Protein AF-A0ABD0YNB0-F1 (afdb_monomer_lite)

Secondary structure (DSSP, 8-state):
---S--SSHHHHHHHHHHHHHHHHHHHHHHTT-S-GGGEEEEEETTEEEEEE---TTSHHHHHHHHHHHHHHHHHHTT--SEEEEEEE-TTS-EEEEEEEEEEEETTEEEEEEEEEE----

Se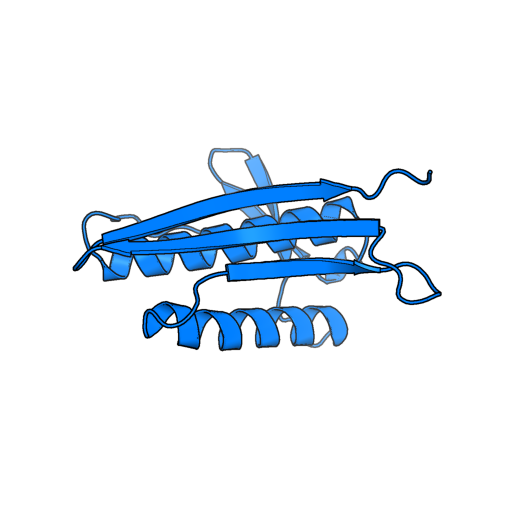quence (121 aa):
MFPNKVDTFVGSKKFIKKLTALVFSSITYMRGIFPENAYMINELGGRQLKVLTGSYTNHNAYLMIRWLKSAFEALDRNYMRQLIFEILDQKNTPIEYYSVDFSYKGDEVTCSLASGTQTEK

InterPro domains:
  IPR003511 HORMA domain [PF02301] (12-118)
  IPR003511 HORMA domain [PS50815] (10-121)
  IPR036570 HORMA domain superfamily [G3DSA:3.30.900.10] (1-121)
  IPR036570 HORMA domain superfamily [SSF56019] (10-108)
  IPR051294 HORMA Domain-Containing Meiotic Progression [PTHR48225] (2-119)

Organism: NCBI:txid642074

Foldseek 3Di:
DADPDCPFLVSVLRRVLVVVQQVVQQVCVVVVVDDQVQWDWDDDPNDTGTGGDLDPVDVVSVVVVVVSVVLSVCVVVVNDQKDKDFDADPVRHTQKMKMWGWDDDPSDIDIDIDMDGDDDD

pLDDT: mean 88.56, std 10.16, range [35.62, 96.5]

Radius of gyration: 15.33 Å; chains: 1; bounding box: 43×37×38 Å

Structure (mmCIF, N/CA/C/O backbone):
data_AF-A0ABD0YNB0-F1
#
_entry.id   AF-A0ABD0YNB0-F1
#
loop_
_atom_site.group_PDB
_atom_site.id
_atom_site.type_symbol
_atom_site.label_atom_id
_atom_site.label_alt_id
_atom_site.label_comp_id
_atom_site.label_asym_id
_atom_site.label_entity_id
_atom_site.label_seq_id
_atom_site.pdbx_PDB_ins_code
_atom_site.Cartn_x
_atom_site.Cartn_y
_atom_site.Cartn_z
_atom_site.occupancy
_atom_site.B_iso_or_equiv
_atom_site.auth_seq_id
_atom_site.auth_comp_id
_atom_site.auth_asym_id
_atom_site.auth_atom_id
_atom_site.pdbx_PDB_model_num
ATOM 1 N N . MET A 1 1 ? -15.139 -3.567 -4.976 1.00 68.62 1 MET A N 1
ATOM 2 C CA . MET A 1 1 ? -13.819 -2.984 -4.635 1.00 68.62 1 MET A CA 1
ATOM 3 C C . MET A 1 1 ? -13.791 -2.447 -3.208 1.00 68.62 1 MET A C 1
ATOM 5 O O . MET A 1 1 ? -12.998 -2.961 -2.435 1.00 68.62 1 MET A O 1
ATOM 9 N N . PHE A 1 2 ? -14.703 -1.561 -2.800 1.00 78.31 2 PHE A N 1
ATOM 10 C CA . PHE A 1 2 ? -14.864 -1.060 -1.420 1.00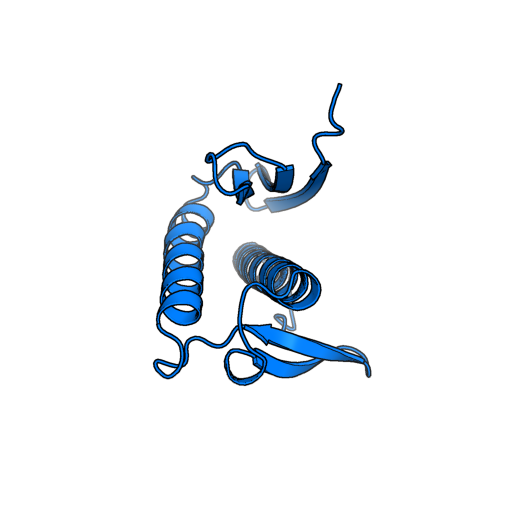 78.31 2 PHE A CA 1
ATOM 11 C C . PHE A 1 2 ? -15.989 -1.783 -0.650 1.00 78.31 2 PHE A C 1
ATOM 13 O O . PHE A 1 2 ? -16.748 -2.522 -1.277 1.00 78.31 2 PHE A O 1
ATOM 20 N N . PRO A 1 3 ? -16.045 -1.711 0.696 1.00 70.62 3 PRO A N 1
ATOM 21 C CA . PRO A 1 3 ? -17.201 -2.190 1.459 1.00 70.62 3 PRO A CA 1
ATOM 22 C C . PRO A 1 3 ? -18.449 -1.324 1.205 1.00 70.62 3 PRO A C 1
ATOM 24 O O . PRO A 1 3 ? -18.336 -0.112 1.069 1.00 70.62 3 PRO A O 1
ATOM 27 N N . ASN A 1 4 ? -19.634 -1.948 1.181 1.00 66.94 4 ASN A N 1
ATOM 28 C CA . ASN A 1 4 ? -20.922 -1.267 0.948 1.00 66.94 4 ASN A CA 1
ATOM 29 C C . ASN A 1 4 ? -21.450 -0.517 2.186 1.00 66.94 4 ASN A C 1
ATOM 31 O O . ASN A 1 4 ? -22.412 0.236 2.085 1.00 66.94 4 ASN A O 1
ATOM 35 N N . LYS A 1 5 ? -20.844 -0.755 3.354 1.00 67.50 5 LYS A N 1
ATOM 36 C CA . LYS A 1 5 ? -21.147 -0.095 4.625 1.00 67.50 5 LYS A CA 1
ATOM 37 C C . LYS A 1 5 ? -19.839 0.277 5.320 1.00 67.50 5 LYS A C 1
ATOM 39 O O . LYS A 1 5 ? -18.933 -0.557 5.408 1.00 67.50 5 LYS A O 1
ATOM 44 N N . VAL A 1 6 ? -19.749 1.525 5.768 1.00 72.62 6 VAL A N 1
ATOM 45 C CA . VAL A 1 6 ? -18.576 2.122 6.440 1.00 72.62 6 VAL A CA 1
ATOM 46 C C . VAL A 1 6 ? -19.002 2.805 7.752 1.00 72.62 6 VAL A C 1
ATOM 48 O O . VAL A 1 6 ? -18.298 3.636 8.297 1.00 72.62 6 VAL A O 1
ATOM 51 N N . ASP A 1 7 ? -20.176 2.444 8.267 1.00 73.06 7 ASP A N 1
ATOM 52 C CA . ASP A 1 7 ? -20.772 2.921 9.522 1.00 73.06 7 ASP A CA 1
ATOM 53 C C . ASP A 1 7 ? -20.190 2.236 10.771 1.00 73.06 7 ASP A C 1
ATOM 55 O O . ASP A 1 7 ? -20.540 2.572 11.897 1.00 73.06 7 ASP A O 1
ATOM 59 N N . THR A 1 8 ? -19.293 1.268 10.579 1.00 80.00 8 THR A N 1
ATOM 60 C CA . THR A 1 8 ? -18.640 0.513 11.650 1.00 80.00 8 THR A CA 1
ATOM 61 C C . THR A 1 8 ? -17.133 0.693 11.586 1.00 80.00 8 THR A C 1
ATOM 63 O O . THR A 1 8 ? -16.555 0.774 10.501 1.00 80.00 8 THR A O 1
ATOM 66 N N . PHE A 1 9 ? -16.466 0.631 12.738 1.00 76.38 9 PHE A N 1
ATOM 67 C CA . PHE A 1 9 ? -15.005 0.684 12.830 1.00 76.38 9 PHE A CA 1
ATOM 68 C C . PHE A 1 9 ? -14.302 -0.346 11.930 1.00 76.38 9 PHE A C 1
ATOM 70 O O . PHE A 1 9 ? -13.340 -0.042 11.220 1.00 76.38 9 PHE A O 1
ATOM 77 N N . VAL A 1 10 ? -14.826 -1.575 11.908 1.00 81.94 10 VAL A N 1
ATOM 78 C CA . VAL A 1 10 ? -14.331 -2.661 11.049 1.00 81.94 10 VAL A CA 1
ATOM 79 C C . VAL A 1 10 ? -14.525 -2.321 9.566 1.00 81.94 10 VAL A C 1
ATOM 81 O O . VAL A 1 10 ? -13.636 -2.576 8.746 1.00 81.94 10 VAL A O 1
ATOM 84 N N . GLY A 1 11 ? -15.663 -1.712 9.216 1.00 82.31 11 GLY A N 1
ATOM 85 C CA . GLY A 1 11 ? -15.941 -1.187 7.881 1.00 82.31 11 GLY A CA 1
ATOM 86 C C . GLY A 1 11 ? -14.936 -0.114 7.462 1.00 82.31 11 GLY A C 1
ATOM 87 O O . GLY A 1 11 ? -14.343 -0.235 6.387 1.00 82.31 11 GLY A O 1
ATOM 88 N N . SER A 1 12 ? -14.672 0.865 8.331 1.00 87.12 12 SER A N 1
ATOM 89 C CA . SER A 1 12 ? -13.705 1.950 8.110 1.00 87.12 12 SER A CA 1
ATOM 90 C C . SER A 1 12 ? -12.285 1.427 7.906 1.00 87.12 12 SER A C 1
ATOM 92 O O . SER A 1 12 ? -11.647 1.763 6.910 1.00 87.12 12 SER A O 1
ATOM 94 N N . LYS A 1 13 ? -11.811 0.499 8.749 1.00 90.12 13 LYS A N 1
ATOM 95 C CA . LYS A 1 13 ? -10.502 -0.157 8.555 1.00 90.12 13 LYS A CA 1
ATOM 96 C C . LYS A 1 13 ? -10.410 -0.881 7.218 1.00 90.12 13 LYS A C 1
ATOM 98 O O . LYS A 1 13 ? -9.425 -0.750 6.493 1.00 90.12 13 LYS A O 1
ATOM 103 N N . LYS A 1 14 ? -11.438 -1.656 6.860 1.00 91.00 14 LYS A N 1
ATOM 104 C CA . LYS A 1 14 ? -11.474 -2.380 5.581 1.00 91.00 14 LYS A CA 1
ATOM 105 C C . LYS A 1 14 ? -11.483 -1.421 4.391 1.00 91.00 14 LYS A C 1
ATOM 107 O O . LYS A 1 14 ? -10.853 -1.723 3.377 1.00 91.00 14 LYS A O 1
ATOM 112 N N . PHE A 1 15 ? -12.191 -0.301 4.507 1.00 91.44 15 PHE A N 1
ATOM 113 C CA . PHE A 1 15 ? -12.216 0.752 3.500 1.00 91.44 15 PHE A CA 1
ATOM 114 C C . PHE A 1 15 ? -10.831 1.380 3.326 1.00 91.44 15 PHE A C 1
ATOM 116 O O . PHE A 1 15 ? -10.303 1.348 2.216 1.00 91.44 15 PHE A O 1
ATOM 123 N N . ILE A 1 16 ? -10.211 1.843 4.414 1.00 92.75 16 ILE A N 1
ATOM 124 C CA . ILE A 1 16 ? -8.888 2.480 4.399 1.00 92.75 16 ILE A CA 1
ATOM 125 C C . ILE A 1 16 ? -7.831 1.539 3.810 1.00 92.75 16 ILE A C 1
ATOM 127 O O . ILE A 1 16 ? -7.127 1.932 2.888 1.00 92.75 16 ILE A O 1
ATOM 131 N N . LYS A 1 17 ? -7.789 0.262 4.218 1.00 94.19 17 LYS A N 1
ATOM 132 C CA . LYS A 1 17 ? -6.882 -0.744 3.626 1.00 94.19 17 LYS A CA 1
ATOM 133 C C . LYS A 1 17 ? -7.017 -0.842 2.106 1.00 94.19 17 LYS A C 1
ATOM 135 O O . LYS A 1 17 ? -6.033 -0.875 1.370 1.00 94.19 17 LYS A O 1
ATOM 140 N N . LYS A 1 18 ? -8.257 -0.893 1.617 1.00 92.44 18 LYS A N 1
ATOM 141 C CA . LYS A 1 18 ? -8.544 -0.978 0.179 1.00 92.44 18 LYS A CA 1
ATOM 142 C C . LYS A 1 18 ? -8.194 0.316 -0.550 1.00 92.44 18 LYS A C 1
ATOM 144 O O . LYS A 1 18 ? -7.711 0.244 -1.676 1.00 92.44 18 LYS A O 1
ATOM 149 N N . LEU A 1 19 ? -8.394 1.465 0.094 1.00 92.25 19 LEU A N 1
ATOM 150 C CA . LEU A 1 19 ? -8.018 2.769 -0.441 1.00 92.25 19 LEU A CA 1
ATOM 151 C C . LEU A 1 19 ? -6.497 2.878 -0.565 1.00 92.25 19 LEU A C 1
ATOM 153 O O . LEU A 1 19 ? -6.008 3.188 -1.643 1.00 92.25 19 LEU A O 1
ATOM 157 N N . THR A 1 20 ? -5.751 2.531 0.483 1.00 94.56 20 THR A N 1
ATOM 158 C CA . THR A 1 20 ? -4.283 2.519 0.473 1.00 94.56 20 THR A CA 1
ATOM 159 C C . THR A 1 20 ? -3.732 1.592 -0.611 1.00 94.56 20 THR A C 1
ATOM 161 O O . THR A 1 20 ? -2.868 1.997 -1.385 1.00 94.56 20 THR A O 1
ATOM 164 N N . ALA A 1 21 ? -4.271 0.373 -0.736 1.00 94.19 21 ALA A N 1
ATOM 165 C CA . ALA A 1 21 ? -3.858 -0.559 -1.787 1.00 94.19 21 ALA A CA 1
ATOM 166 C C . ALA A 1 21 ? -4.143 -0.017 -3.198 1.00 94.19 21 ALA A C 1
ATOM 168 O O . ALA A 1 21 ? -3.332 -0.208 -4.106 1.00 94.19 21 ALA A 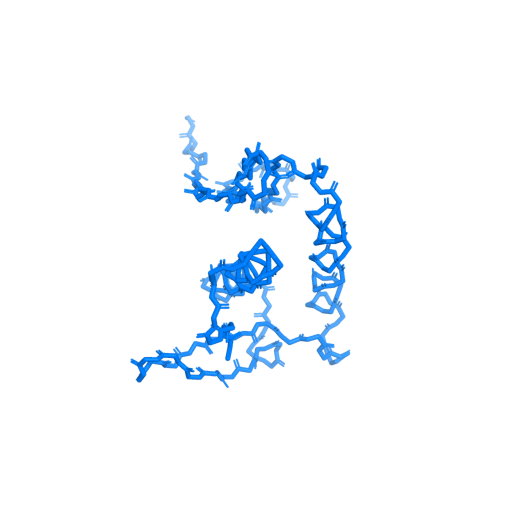O 1
ATOM 169 N N . LEU A 1 22 ? -5.273 0.674 -3.388 1.00 93.19 22 LEU A N 1
ATOM 170 C CA . LEU A 1 22 ? -5.595 1.329 -4.652 1.00 93.19 22 LEU A CA 1
ATOM 171 C C . LEU A 1 22 ? -4.631 2.480 -4.950 1.00 93.19 22 LEU A C 1
ATOM 173 O O . LEU A 1 22 ? -4.105 2.545 -6.053 1.00 93.19 22 LEU A O 1
ATOM 177 N N . VAL A 1 23 ? -4.365 3.351 -3.975 1.00 93.25 23 VAL A N 1
ATOM 178 C CA . VAL A 1 23 ? -3.435 4.478 -4.129 1.00 93.25 23 VAL A CA 1
ATOM 179 C C . VAL A 1 23 ? -2.055 3.974 -4.557 1.00 93.25 23 VAL A C 1
ATOM 181 O O . VAL A 1 23 ? -1.525 4.440 -5.561 1.00 93.25 23 VAL A O 1
ATOM 184 N N . PHE A 1 24 ? -1.509 2.956 -3.886 1.00 95.19 24 PHE A N 1
ATOM 185 C CA . PHE A 1 24 ? -0.200 2.398 -4.253 1.00 95.19 24 PHE A CA 1
ATOM 186 C C . PHE A 1 24 ? -0.230 1.641 -5.590 1.00 95.19 24 PHE A C 1
ATOM 188 O O . PHE A 1 24 ? 0.748 1.678 -6.337 1.00 95.19 24 PHE A O 1
ATOM 195 N N . SER A 1 25 ? -1.353 1.009 -5.951 1.00 94.94 25 SER A N 1
ATOM 196 C CA . SER A 1 25 ? -1.526 0.436 -7.295 1.00 94.94 25 SER A CA 1
ATOM 197 C C . SER A 1 25 ? -1.459 1.520 -8.372 1.00 94.94 25 SER A C 1
ATOM 199 O O . SER A 1 25 ? -0.719 1.371 -9.339 1.00 94.94 25 SER A O 1
ATOM 201 N N . SER A 1 26 ? -2.165 2.636 -8.175 1.00 93.38 26 SER A N 1
ATOM 202 C CA . SER A 1 26 ? -2.159 3.768 -9.103 1.00 93.38 26 SER A CA 1
ATOM 203 C C . SER A 1 26 ? -0.778 4.410 -9.214 1.00 93.38 26 SER A C 1
ATOM 205 O O . SER A 1 26 ? -0.325 4.667 -10.324 1.00 93.38 26 SER A O 1
ATOM 207 N N . ILE A 1 27 ? -0.088 4.635 -8.090 1.00 94.50 27 ILE A N 1
ATOM 208 C CA . ILE A 1 27 ? 1.265 5.213 -8.083 1.00 94.50 27 ILE A CA 1
ATOM 209 C C . ILE A 1 27 ? 2.230 4.313 -8.852 1.00 94.50 27 ILE A C 1
ATOM 211 O O . ILE A 1 27 ? 2.889 4.769 -9.781 1.00 94.50 27 ILE A O 1
ATOM 215 N N . THR A 1 28 ? 2.290 3.025 -8.501 1.00 95.06 28 THR A N 1
ATOM 216 C CA . THR A 1 28 ? 3.214 2.081 -9.151 1.00 95.06 28 THR A CA 1
ATOM 217 C C . THR A 1 28 ? 2.923 1.931 -10.642 1.00 95.06 28 THR A C 1
ATOM 219 O O . THR A 1 28 ? 3.864 1.789 -11.419 1.00 95.06 28 THR A O 1
ATOM 222 N N . TYR A 1 29 ? 1.650 2.021 -11.046 1.00 94.81 29 TYR A N 1
ATOM 223 C CA . TYR A 1 29 ? 1.248 2.000 -12.449 1.00 94.81 29 TYR A CA 1
ATOM 224 C C . TYR A 1 29 ? 1.711 3.255 -13.196 1.00 94.81 29 TYR A C 1
ATOM 226 O O . TYR A 1 29 ? 2.422 3.155 -14.191 1.00 94.81 29 TYR A O 1
ATOM 234 N N . MET A 1 30 ? 1.367 4.445 -12.687 1.00 93.56 30 MET A N 1
ATOM 235 C CA . MET A 1 30 ? 1.731 5.725 -13.312 1.00 93.56 30 MET A CA 1
ATOM 236 C C . MET A 1 30 ? 3.247 5.939 -13.374 1.00 93.56 30 MET A C 1
ATOM 238 O O . MET A 1 30 ? 3.741 6.580 -14.296 1.00 93.56 30 MET A O 1
ATOM 242 N N . ARG A 1 31 ? 3.986 5.396 -12.403 1.00 94.00 31 ARG A N 1
ATOM 243 C CA . ARG A 1 31 ? 5.451 5.457 -12.345 1.00 94.00 31 ARG A CA 1
ATOM 244 C C . ARG A 1 31 ? 6.144 4.333 -13.118 1.00 94.00 31 ARG A C 1
ATOM 246 O O . ARG A 1 31 ? 7.368 4.316 -13.162 1.00 94.00 31 ARG A O 1
ATOM 253 N N . GLY A 1 32 ? 5.394 3.407 -13.720 1.00 93.31 32 GLY A N 1
ATOM 254 C CA . GLY A 1 32 ? 5.954 2.301 -14.501 1.00 93.31 32 GLY A CA 1
ATOM 255 C C . GLY A 1 32 ? 6.832 1.346 -13.684 1.00 93.31 32 GLY A C 1
ATOM 256 O O . GLY A 1 32 ? 7.756 0.752 -14.230 1.00 93.31 32 GLY A O 1
ATOM 257 N N . ILE A 1 33 ? 6.569 1.205 -12.379 1.00 93.56 33 ILE A N 1
ATOM 258 C CA . ILE A 1 33 ? 7.380 0.378 -11.467 1.00 93.56 33 ILE A CA 1
ATOM 259 C C . ILE A 1 33 ? 7.236 -1.112 -11.796 1.00 93.56 33 ILE A C 1
ATOM 261 O O . ILE A 1 33 ? 8.193 -1.879 -11.683 1.00 93.56 33 ILE A O 1
ATOM 265 N N . PHE A 1 34 ? 6.037 -1.529 -12.212 1.00 93.62 34 PHE A N 1
ATOM 266 C CA . PHE A 1 34 ? 5.750 -2.901 -12.615 1.00 93.62 34 PHE A CA 1
ATOM 267 C C . PHE A 1 34 ? 5.205 -2.947 -14.052 1.00 93.62 34 PHE A C 1
ATOM 269 O O . PHE A 1 34 ? 4.584 -1.987 -14.508 1.00 93.62 34 PHE A O 1
ATOM 276 N N . PRO A 1 35 ? 5.408 -4.061 -14.779 1.00 92.75 35 PRO A N 1
ATOM 277 C CA . PRO A 1 35 ? 4.857 -4.256 -16.119 1.00 92.75 35 PRO A CA 1
ATOM 278 C C . PRO A 1 35 ? 3.325 -4.379 -16.117 1.00 92.75 35 PRO A C 1
ATOM 280 O O . PRO A 1 35 ? 2.719 -4.752 -15.116 1.00 92.75 35 PRO A O 1
ATOM 283 N N . GLU A 1 36 ? 2.696 -4.157 -17.277 1.00 91.69 36 GLU A N 1
ATOM 284 C CA . GLU A 1 36 ? 1.232 -4.217 -17.462 1.00 91.69 36 GLU A CA 1
ATOM 285 C C . GLU A 1 36 ? 0.592 -5.520 -16.962 1.00 91.69 36 GLU A C 1
ATOM 287 O O . GLU A 1 36 ? -0.478 -5.496 -16.358 1.00 91.69 36 GLU A O 1
ATOM 292 N N . ASN A 1 37 ? 1.262 -6.661 -17.147 1.00 91.12 37 ASN A N 1
ATOM 293 C CA . ASN A 1 37 ? 0.762 -7.968 -16.709 1.00 91.12 37 ASN A CA 1
ATOM 294 C C . ASN A 1 37 ? 0.767 -8.163 -15.179 1.00 91.12 37 ASN A C 1
ATOM 296 O O . ASN A 1 37 ? 0.266 -9.179 -14.698 1.00 91.12 37 ASN A O 1
ATOM 300 N N . ALA A 1 38 ? 1.331 -7.222 -14.414 1.00 93.94 38 ALA A N 1
ATOM 301 C CA . ALA A 1 38 ? 1.218 -7.191 -12.961 1.00 93.94 38 ALA A CA 1
ATOM 302 C C . ALA A 1 38 ? -0.114 -6.578 -12.492 1.00 93.94 38 ALA A C 1
ATOM 304 O O . ALA A 1 38 ? -0.468 -6.722 -11.320 1.00 93.94 38 ALA A O 1
ATOM 305 N N . TYR A 1 39 ? -0.869 -5.926 -13.381 1.00 93.81 39 TYR A N 1
ATOM 306 C CA . TYR A 1 39 ? -2.107 -5.225 -13.056 1.00 93.81 39 TYR A CA 1
ATOM 307 C C . TYR A 1 39 ? -3.332 -5.915 -13.653 1.00 93.81 39 TYR A C 1
ATOM 309 O O . TYR A 1 39 ? -3.307 -6.440 -14.762 1.00 93.81 39 TYR A O 1
ATOM 317 N N . MET A 1 40 ? -4.447 -5.838 -12.933 1.00 92.19 40 MET A N 1
ATOM 318 C CA . MET A 1 40 ? -5.774 -6.143 -13.459 1.00 92.19 40 MET A CA 1
ATOM 319 C C . MET A 1 40 ? -6.571 -4.859 -13.621 1.00 92.19 40 MET A C 1
ATOM 321 O O . MET A 1 40 ? -6.409 -3.909 -12.851 1.00 92.19 40 MET A O 1
ATOM 325 N N . ILE A 1 41 ? -7.462 -4.848 -14.606 1.00 90.12 41 ILE A N 1
ATOM 326 C CA . ILE A 1 41 ? -8.431 -3.771 -14.770 1.00 90.12 41 ILE A CA 1
ATOM 327 C C . ILE A 1 41 ? -9.618 -4.062 -13.853 1.00 90.12 41 ILE A C 1
ATOM 329 O O . ILE A 1 41 ? -10.156 -5.168 -13.841 1.00 90.12 41 ILE A O 1
ATOM 333 N N . ASN A 1 42 ? -10.005 -3.066 -13.069 1.00 87.19 42 ASN A N 1
ATOM 334 C CA . ASN A 1 42 ? -11.205 -3.083 -12.247 1.00 87.19 42 ASN A CA 1
ATOM 335 C C . ASN A 1 42 ? -12.026 -1.825 -12.530 1.00 87.19 42 ASN A C 1
ATOM 337 O O . ASN A 1 42 ? -11.475 -0.827 -12.983 1.00 87.19 42 ASN A O 1
ATOM 341 N N . GLU A 1 43 ? -13.321 -1.846 -12.247 1.00 85.62 43 GLU A N 1
ATOM 342 C CA . GLU A 1 43 ? -14.197 -0.702 -12.488 1.00 85.62 43 GLU A CA 1
ATOM 343 C C . GLU A 1 43 ? -14.656 -0.076 -11.170 1.00 85.62 43 GLU A C 1
ATOM 345 O O . GLU A 1 43 ? -15.059 -0.765 -10.227 1.00 85.62 43 GLU A O 1
ATOM 350 N N . LEU A 1 44 ? -14.596 1.253 -11.100 1.00 81.94 44 LEU A N 1
ATOM 351 C CA . LEU A 1 44 ? -15.127 2.029 -9.988 1.00 81.94 44 LEU A CA 1
ATOM 352 C C . LEU A 1 44 ? -15.799 3.293 -10.522 1.00 81.94 44 LEU A C 1
ATOM 354 O O . LEU A 1 44 ? -15.138 4.161 -11.087 1.00 81.94 44 LEU A O 1
ATOM 358 N N . GLY A 1 45 ? -17.117 3.397 -10.335 1.00 79.56 45 GLY A N 1
ATOM 359 C CA . GLY A 1 45 ? -17.890 4.569 -10.759 1.00 79.56 45 GLY A CA 1
ATOM 360 C C . GLY A 1 45 ? -17.802 4.845 -12.264 1.00 79.56 45 GLY A C 1
ATOM 361 O O . GLY A 1 45 ? -17.642 5.998 -12.656 1.00 79.56 45 GLY A O 1
ATOM 362 N N . GLY A 1 46 ? -17.821 3.799 -13.098 1.00 84.06 46 GLY A N 1
ATOM 363 C CA . GLY A 1 46 ? -17.700 3.921 -14.556 1.00 84.06 46 GLY A CA 1
ATOM 364 C C . GLY A 1 46 ? -16.280 4.191 -15.064 1.00 84.06 46 GLY A C 1
ATOM 365 O O . GLY A 1 46 ? -16.090 4.411 -16.258 1.00 84.06 46 GLY A O 1
ATOM 366 N N . ARG A 1 47 ? -15.267 4.207 -14.184 1.00 84.00 47 ARG A N 1
ATOM 367 C CA . ARG A 1 47 ? -13.859 4.395 -14.559 1.00 84.00 47 ARG A CA 1
ATOM 368 C C . ARG A 1 47 ? -13.074 3.107 -14.381 1.00 84.00 47 ARG A C 1
ATOM 370 O O . ARG A 1 47 ? -13.189 2.437 -13.355 1.00 84.00 47 ARG A O 1
ATOM 377 N N . GLN A 1 48 ? -12.236 2.802 -15.366 1.00 88.75 48 GLN A N 1
ATOM 378 C CA . GLN A 1 48 ? -11.288 1.698 -15.288 1.00 88.75 48 GLN A CA 1
ATOM 379 C C . GLN A 1 48 ? -10.082 2.099 -14.436 1.00 88.75 48 GLN A C 1
ATOM 381 O O . GLN A 1 48 ? -9.488 3.158 -14.629 1.00 88.75 48 GLN A O 1
ATOM 386 N N . LEU A 1 49 ? -9.721 1.237 -13.493 1.00 90.44 49 LEU A N 1
AT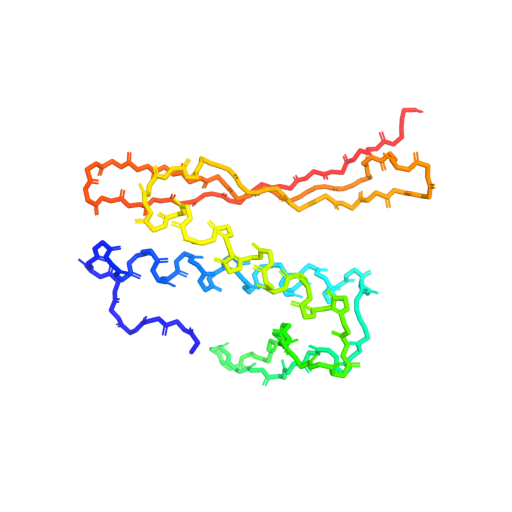OM 387 C CA . LEU A 1 49 ? -8.602 1.394 -12.576 1.00 90.44 49 LEU A CA 1
ATOM 388 C C . LEU A 1 49 ? -7.661 0.203 -12.713 1.00 90.44 49 LEU A C 1
ATOM 390 O O . LEU A 1 49 ? -8.101 -0.945 -12.788 1.00 90.44 49 LEU A O 1
ATOM 394 N N . LYS A 1 50 ? -6.358 0.481 -12.696 1.00 92.44 50 LYS A N 1
ATOM 395 C CA . LYS A 1 50 ? -5.309 -0.538 -12.676 1.00 92.44 50 LYS A CA 1
ATOM 396 C C . LYS A 1 50 ? -5.013 -0.905 -11.231 1.00 92.44 50 LYS A C 1
ATOM 398 O O . LYS A 1 50 ? -4.573 -0.075 -10.439 1.00 92.44 50 LYS A O 1
ATOM 403 N N . VAL A 1 51 ? -5.292 -2.152 -10.880 1.00 93.31 51 VAL A N 1
ATOM 404 C CA . VAL A 1 51 ? -5.102 -2.682 -9.530 1.00 93.31 51 VAL A CA 1
ATOM 405 C C . VAL A 1 51 ? -3.961 -3.681 -9.567 1.00 93.31 51 VAL A C 1
ATOM 407 O O . VAL A 1 51 ? -3.991 -4.614 -10.368 1.00 93.31 51 VAL A O 1
ATOM 410 N N . LEU A 1 52 ? -2.958 -3.486 -8.712 1.00 92.69 52 LEU A N 1
ATOM 411 C CA . LEU A 1 52 ? -1.814 -4.385 -8.635 1.00 92.69 52 LEU A CA 1
ATOM 412 C C . LEU A 1 52 ? -2.290 -5.767 -8.175 1.00 92.69 52 LEU A C 1
ATOM 414 O O . LEU A 1 52 ? -3.037 -5.895 -7.200 1.00 92.69 52 LEU A O 1
ATOM 418 N N . THR A 1 53 ? -1.865 -6.808 -8.883 1.00 86.00 53 THR A N 1
ATOM 419 C CA . THR A 1 53 ? -2.260 -8.191 -8.611 1.00 86.00 53 THR A CA 1
ATOM 420 C C . THR A 1 53 ? -1.123 -8.961 -7.972 1.00 86.00 53 THR A C 1
ATOM 422 O O . THR A 1 53 ? 0.041 -8.814 -8.332 1.00 86.00 53 THR A O 1
ATOM 425 N N . GLY A 1 54 ? -1.461 -9.824 -7.015 1.00 68.75 54 GLY A N 1
ATOM 426 C CA . GLY A 1 54 ? -0.496 -10.697 -6.346 1.00 68.75 54 GLY A CA 1
ATOM 427 C C . GLY A 1 54 ? -0.161 -11.930 -7.176 1.00 68.75 54 GLY A C 1
ATOM 428 O O . GLY A 1 54 ? 0.025 -12.996 -6.600 1.00 68.75 54 GLY A O 1
ATOM 429 N N . SER A 1 55 ? -0.185 -11.828 -8.504 1.00 74.69 55 SER A N 1
ATOM 430 C CA . SER A 1 55 ? 0.132 -12.962 -9.362 1.00 74.69 55 SER A CA 1
ATOM 431 C C . SER A 1 55 ? 1.617 -13.301 -9.245 1.00 74.69 55 SER A C 1
ATOM 433 O O . SER A 1 55 ? 2.474 -12.427 -9.365 1.00 74.69 55 SER A O 1
ATOM 435 N N . TYR A 1 56 ? 1.933 -14.587 -9.071 1.00 69.25 56 TYR A N 1
ATOM 436 C CA . TYR A 1 56 ? 3.314 -15.083 -9.038 1.00 69.25 56 TYR A CA 1
ATOM 437 C C . TYR A 1 56 ? 4.065 -14.880 -10.360 1.00 69.25 56 TYR A C 1
ATOM 439 O O . TYR A 1 56 ? 5.286 -15.013 -10.389 1.00 69.25 56 TYR A O 1
ATOM 447 N N . THR A 1 57 ? 3.361 -14.519 -11.439 1.00 78.69 57 THR A N 1
ATOM 448 C CA . THR A 1 57 ? 3.971 -14.140 -12.721 1.00 78.69 57 THR A CA 1
ATOM 449 C C . THR A 1 57 ? 4.900 -12.932 -12.593 1.00 78.69 57 THR A C 1
ATOM 451 O O . THR A 1 57 ? 5.811 -12.788 -13.403 1.00 78.69 57 THR A O 1
ATOM 454 N N . ASN A 1 58 ? 4.708 -12.085 -11.574 1.00 85.12 58 ASN A N 1
ATOM 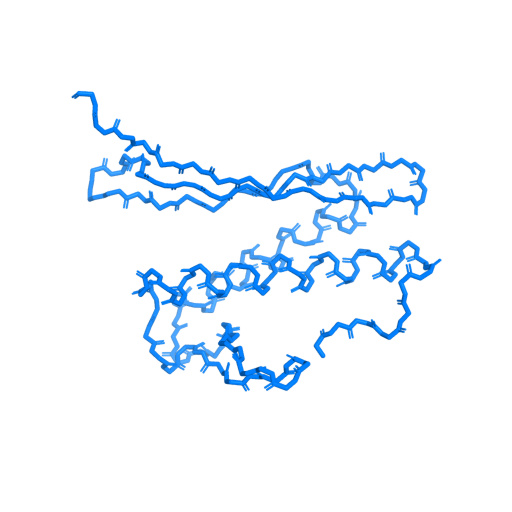455 C CA . ASN A 1 58 ? 5.630 -11.011 -11.232 1.00 85.12 58 ASN A CA 1
ATOM 456 C C . ASN A 1 58 ? 5.994 -11.057 -9.741 1.00 85.12 58 ASN A C 1
ATOM 458 O O . ASN A 1 58 ? 5.224 -10.638 -8.875 1.00 85.12 58 ASN A O 1
ATOM 462 N N . HIS A 1 59 ? 7.200 -11.545 -9.443 1.00 89.50 59 HIS A N 1
ATOM 463 C CA . HIS A 1 59 ? 7.661 -11.726 -8.067 1.00 89.50 59 HIS A CA 1
ATOM 464 C C . HIS A 1 59 ? 7.730 -10.407 -7.280 1.00 89.50 59 HIS A C 1
ATOM 466 O O . HIS A 1 59 ? 7.336 -10.370 -6.116 1.00 89.50 59 HIS A O 1
ATOM 472 N N . ASN A 1 60 ? 8.158 -9.309 -7.910 1.00 91.00 60 ASN A N 1
ATOM 473 C CA . ASN A 1 60 ? 8.312 -8.018 -7.233 1.00 91.00 60 ASN A CA 1
ATOM 474 C C . ASN A 1 60 ? 6.953 -7.393 -6.879 1.00 91.00 60 ASN A C 1
ATOM 476 O O . ASN A 1 60 ? 6.760 -6.929 -5.755 1.00 91.00 60 ASN A O 1
ATOM 480 N N . ALA A 1 61 ? 5.981 -7.454 -7.793 1.00 92.50 61 ALA A N 1
ATOM 481 C CA . ALA A 1 61 ? 4.603 -7.038 -7.526 1.00 92.50 61 ALA A CA 1
ATOM 482 C C . ALA A 1 61 ? 3.959 -7.894 -6.421 1.00 92.50 61 ALA A C 1
ATOM 484 O O . ALA A 1 61 ? 3.287 -7.376 -5.524 1.00 92.50 61 ALA A O 1
ATOM 485 N N . TYR A 1 62 ? 4.214 -9.207 -6.438 1.00 92.06 62 TYR A N 1
ATOM 486 C CA . TYR A 1 62 ? 3.771 -10.115 -5.384 1.00 92.06 62 TYR A CA 1
ATOM 487 C C . TYR A 1 62 ? 4.362 -9.748 -4.014 1.00 92.06 62 TYR A C 1
ATOM 489 O O . TYR A 1 62 ? 3.619 -9.675 -3.030 1.00 92.06 62 TYR A O 1
ATOM 497 N N . LEU A 1 63 ? 5.671 -9.477 -3.938 1.00 93.00 63 LEU A N 1
ATOM 498 C CA . LEU A 1 63 ? 6.332 -9.042 -2.704 1.00 93.00 63 LEU A CA 1
ATOM 499 C C . LEU A 1 63 ? 5.746 -7.727 -2.182 1.00 93.00 63 LEU A C 1
ATOM 501 O O . LEU A 1 63 ? 5.404 -7.652 -1.003 1.00 93.00 63 LEU A O 1
ATOM 505 N N . MET A 1 64 ? 5.527 -6.743 -3.058 1.00 93.00 64 MET A N 1
ATOM 506 C CA . MET A 1 64 ? 4.904 -5.465 -2.699 1.00 93.00 64 MET A CA 1
ATOM 507 C C . MET A 1 64 ? 3.527 -5.661 -2.048 1.00 93.00 64 MET A C 1
ATOM 509 O O . MET A 1 64 ? 3.221 -5.081 -1.004 1.00 93.00 64 MET A O 1
ATOM 513 N N . ILE A 1 65 ? 2.700 -6.546 -2.608 1.00 93.56 65 ILE A N 1
ATOM 514 C CA . ILE A 1 65 ? 1.386 -6.868 -2.037 1.00 93.56 65 ILE A CA 1
ATOM 515 C C . ILE A 1 65 ? 1.509 -7.576 -0.691 1.00 93.56 65 ILE A C 1
ATOM 517 O O . ILE A 1 65 ? 0.688 -7.343 0.198 1.00 93.56 65 ILE A O 1
ATOM 521 N N . ARG A 1 66 ? 2.512 -8.439 -0.508 1.00 93.62 66 ARG A N 1
ATOM 522 C CA . ARG A 1 66 ? 2.759 -9.067 0.794 1.00 93.62 66 ARG A CA 1
ATOM 523 C C . ARG A 1 66 ? 3.166 -8.045 1.845 1.00 93.62 66 ARG A C 1
ATOM 525 O O . ARG A 1 66 ? 2.605 -8.090 2.935 1.00 93.62 66 ARG A O 1
ATOM 532 N N . TRP A 1 67 ? 4.059 -7.114 1.518 1.00 94.25 67 TRP A N 1
ATOM 533 C CA . TRP A 1 67 ? 4.442 -6.036 2.432 1.00 94.25 67 TRP A CA 1
ATOM 534 C C . TRP A 1 67 ? 3.239 -5.178 2.822 1.00 94.25 67 TRP A C 1
ATOM 536 O O . TRP A 1 67 ? 3.027 -4.940 4.008 1.00 94.25 67 TRP A O 1
ATOM 546 N N . LEU A 1 68 ? 2.383 -4.820 1.859 1.00 94.69 68 LEU A N 1
ATOM 547 C CA . LEU A 1 68 ? 1.123 -4.125 2.133 1.00 94.69 68 LEU A CA 1
ATOM 548 C C . LEU A 1 68 ? 0.187 -4.922 3.050 1.00 94.69 68 LEU A C 1
ATOM 550 O O . LEU A 1 68 ? -0.384 -4.365 3.985 1.00 94.69 68 LEU A O 1
ATOM 554 N N . LYS A 1 69 ? 0.029 -6.230 2.819 1.00 93.94 69 LYS A N 1
ATOM 555 C CA . LYS A 1 69 ? -0.796 -7.090 3.683 1.00 93.94 69 LYS A CA 1
ATOM 556 C C . LYS A 1 69 ? -0.255 -7.141 5.112 1.00 93.94 69 LYS A C 1
ATOM 558 O O . LYS A 1 69 ? -1.033 -6.974 6.043 1.00 93.94 69 LYS A O 1
ATOM 563 N N . SER A 1 70 ? 1.055 -7.306 5.283 1.00 93.69 70 SER A N 1
ATOM 564 C CA . SER A 1 70 ? 1.686 -7.299 6.607 1.00 93.69 70 SER A CA 1
ATOM 565 C C . SER A 1 70 ? 1.566 -5.934 7.295 1.00 93.69 70 SER A C 1
ATOM 567 O O . SER A 1 70 ? 1.271 -5.871 8.484 1.00 93.69 70 SER A O 1
ATOM 569 N N . ALA A 1 71 ? 1.698 -4.832 6.552 1.00 94.94 71 ALA A N 1
ATOM 570 C CA . ALA A 1 71 ? 1.439 -3.483 7.057 1.00 94.94 71 ALA A CA 1
ATOM 571 C C . ALA A 1 71 ? -0.005 -3.331 7.575 1.00 94.94 71 ALA A C 1
ATOM 573 O O . ALA A 1 71 ? -0.252 -2.779 8.649 1.00 94.94 71 ALA A O 1
ATOM 574 N N . PHE A 1 72 ? -0.974 -3.885 6.851 1.00 95.38 72 PHE A N 1
ATOM 575 C CA . PHE A 1 72 ? -2.382 -3.836 7.228 1.00 95.38 72 PHE A CA 1
ATOM 576 C C . PHE A 1 72 ? -2.732 -4.622 8.494 1.00 95.38 72 PHE A C 1
ATOM 578 O O . PHE A 1 72 ? -3.687 -4.251 9.175 1.00 95.38 72 PHE A O 1
ATOM 585 N N . GLU A 1 73 ? -1.958 -5.641 8.865 1.00 95.38 73 GLU A N 1
ATOM 586 C CA . GLU A 1 73 ? -2.126 -6.319 10.157 1.00 95.38 73 GLU A CA 1
ATOM 587 C C . GLU A 1 73 ? -1.810 -5.383 11.335 1.00 95.38 73 GLU A C 1
ATOM 589 O O . GLU A 1 73 ? -2.482 -5.428 12.368 1.00 95.38 73 GLU A O 1
ATOM 594 N N . ALA A 1 74 ? -0.834 -4.484 11.181 1.00 94.25 74 ALA A N 1
ATOM 595 C CA . ALA A 1 74 ? -0.539 -3.466 12.188 1.00 94.25 74 ALA A CA 1
ATOM 596 C C . ALA A 1 74 ? -1.609 -2.358 12.231 1.00 94.25 74 ALA A C 1
ATOM 598 O O . ALA A 1 74 ? -1.927 -1.861 13.313 1.00 94.25 74 ALA A O 1
ATOM 599 N N . LEU A 1 75 ? -2.217 -2.010 11.090 1.00 93.00 75 LEU A N 1
ATOM 600 C CA . LEU A 1 75 ? -3.392 -1.126 11.031 1.00 93.00 75 LEU A CA 1
ATOM 601 C C . LEU A 1 75 ? -4.608 -1.753 11.741 1.00 93.00 75 LEU A C 1
ATOM 603 O O . LEU A 1 75 ? -5.320 -1.071 12.477 1.00 93.00 75 LEU A O 1
ATOM 607 N N . ASP A 1 76 ? -4.825 -3.064 11.595 1.00 92.75 76 ASP A N 1
ATOM 608 C CA . ASP A 1 76 ? -5.919 -3.770 12.277 1.00 92.75 76 ASP A CA 1
ATOM 609 C C . ASP A 1 76 ? -5.782 -3.736 13.804 1.00 92.75 76 ASP A C 1
ATOM 611 O O . ASP A 1 76 ? -6.795 -3.691 14.508 1.00 92.75 76 ASP A O 1
ATOM 615 N N . ARG A 1 77 ? -4.547 -3.667 14.309 1.00 93.25 77 ARG A N 1
ATOM 616 C CA . ARG A 1 77 ? -4.220 -3.543 15.737 1.00 93.25 77 ARG A CA 1
ATOM 617 C C . ARG A 1 77 ? -4.116 -2.096 16.237 1.00 93.25 77 ARG A C 1
ATOM 619 O O . ARG A 1 77 ? -3.803 -1.898 17.403 1.00 93.25 77 ARG A O 1
ATOM 626 N N . ASN A 1 78 ? -4.393 -1.098 15.394 1.00 92.12 78 ASN A N 1
ATOM 627 C CA . ASN A 1 78 ? -4.229 0.332 15.697 1.00 92.12 78 ASN A CA 1
ATOM 628 C C . ASN A 1 78 ? -2.779 0.748 16.029 1.00 92.12 78 ASN A C 1
ATOM 630 O O . ASN A 1 78 ? -2.558 1.694 16.780 1.00 92.12 78 ASN A O 1
ATOM 634 N N . TYR A 1 79 ? -1.777 0.039 15.500 1.00 93.12 79 TYR A N 1
ATOM 635 C CA . TYR A 1 79 ? -0.360 0.310 15.789 1.00 93.12 79 TYR A CA 1
ATOM 636 C C . TYR A 1 79 ? 0.334 1.130 14.702 1.00 93.12 79 TYR A C 1
ATOM 638 O O . TYR A 1 79 ? 1.352 1.774 14.953 1.00 93.12 79 TYR A O 1
ATOM 646 N N . MET A 1 80 ? -0.207 1.126 13.487 1.00 94.38 80 MET A N 1
ATOM 647 C CA . MET A 1 80 ? 0.386 1.834 12.360 1.00 94.38 80 MET A CA 1
ATOM 648 C C . MET A 1 80 ? -0.003 3.310 12.390 1.00 94.38 80 MET A C 1
ATOM 650 O O . MET A 1 80 ? -1.166 3.629 12.176 1.00 94.38 80 MET A O 1
ATOM 654 N N . ARG A 1 81 ? 0.954 4.211 12.629 1.00 94.81 81 ARG A N 1
ATOM 655 C CA . ARG A 1 81 ? 0.725 5.666 12.528 1.00 94.81 81 ARG A CA 1
ATOM 656 C C . ARG A 1 81 ? 0.902 6.197 11.113 1.00 94.81 81 ARG A C 1
ATOM 658 O O . ARG A 1 81 ? 0.207 7.123 10.727 1.00 94.81 81 ARG A O 1
ATOM 665 N N . GLN A 1 82 ? 1.825 5.617 10.358 1.00 95.50 82 GLN A N 1
ATOM 666 C CA . GLN A 1 82 ? 2.186 6.101 9.036 1.00 95.50 82 GLN A CA 1
ATOM 667 C C . GLN A 1 82 ? 2.698 4.941 8.184 1.00 95.50 82 GLN A C 1
ATOM 669 O O . GLN A 1 82 ? 3.396 4.060 8.690 1.00 95.50 82 GLN A O 1
ATOM 674 N N . LEU A 1 83 ? 2.344 4.946 6.902 1.00 96.50 83 LEU A N 1
ATOM 675 C CA . LEU A 1 83 ? 2.889 4.059 5.880 1.00 96.50 83 LEU A CA 1
ATOM 676 C C . LEU A 1 83 ? 3.447 4.913 4.747 1.00 96.50 83 LEU A C 1
ATOM 678 O O . LEU A 1 83 ? 2.696 5.667 4.134 1.00 96.50 83 LEU A O 1
ATOM 682 N N . ILE A 1 84 ? 4.740 4.779 4.464 1.00 95.56 84 ILE A N 1
ATOM 683 C CA . ILE A 1 84 ? 5.428 5.568 3.439 1.00 95.56 84 ILE A CA 1
ATOM 684 C C . ILE A 1 84 ? 5.864 4.641 2.305 1.00 95.56 84 ILE A C 1
ATOM 686 O O . ILE A 1 84 ? 6.444 3.583 2.546 1.00 95.56 84 ILE A O 1
ATOM 690 N N . PHE A 1 85 ? 5.561 5.037 1.072 1.00 94.88 85 PHE A N 1
ATOM 691 C CA . PHE A 1 85 ? 6.106 4.455 -0.147 1.00 94.88 85 PHE A CA 1
ATOM 692 C C . PHE A 1 85 ? 7.074 5.456 -0.774 1.00 94.88 85 PHE A C 1
ATOM 694 O O . PHE A 1 85 ? 6.651 6.513 -1.241 1.00 94.88 85 PHE A O 1
ATOM 701 N N . GLU A 1 86 ? 8.362 5.127 -0.752 1.00 94.94 86 GLU A N 1
ATOM 702 C CA . GLU A 1 86 ? 9.432 5.966 -1.292 1.00 94.94 86 GLU A CA 1
ATOM 703 C C . GLU A 1 86 ? 9.951 5.392 -2.609 1.00 94.94 86 GLU A C 1
ATOM 705 O O . GLU A 1 86 ? 10.124 4.181 -2.758 1.00 94.94 86 GLU A O 1
ATOM 710 N N . ILE A 1 87 ? 10.218 6.282 -3.559 1.00 94.31 87 ILE A N 1
ATOM 711 C CA . ILE A 1 87 ? 10.901 5.980 -4.810 1.00 94.31 87 ILE A CA 1
ATOM 712 C C . ILE A 1 87 ? 12.304 6.560 -4.697 1.00 94.31 87 ILE A C 1
ATOM 714 O O . ILE A 1 87 ? 12.482 7.754 -4.437 1.00 94.31 87 ILE A O 1
ATOM 718 N N . LEU A 1 88 ? 13.293 5.691 -4.880 1.00 94.12 88 LEU A N 1
ATOM 719 C CA . LEU A 1 88 ? 14.705 6.026 -4.778 1.00 94.12 88 LEU A CA 1
ATOM 720 C C . LEU A 1 88 ? 15.346 6.069 -6.168 1.00 94.12 88 LEU A C 1
ATOM 722 O O . LEU A 1 88 ? 14.927 5.348 -7.078 1.00 94.12 88 LEU A O 1
ATOM 726 N N . ASP A 1 89 ? 16.381 6.888 -6.318 1.00 93.38 89 ASP A N 1
ATOM 727 C CA . ASP A 1 89 ? 17.275 6.827 -7.473 1.00 93.38 89 ASP A CA 1
ATOM 728 C C . ASP A 1 89 ? 18.256 5.637 -7.384 1.00 93.38 89 ASP A C 1
ATOM 730 O O . ASP A 1 89 ? 18.254 4.842 -6.440 1.00 93.38 89 ASP A O 1
ATOM 734 N N . GLN A 1 90 ? 19.152 5.523 -8.367 1.00 92.81 90 GLN A N 1
ATOM 735 C CA . GLN A 1 90 ? 20.168 4.463 -8.411 1.00 92.81 90 GLN A CA 1
ATOM 736 C C . GLN A 1 90 ? 21.203 4.538 -7.273 1.00 92.81 90 GLN A C 1
ATOM 738 O O . GLN A 1 90 ? 21.927 3.573 -7.038 1.00 92.81 90 GLN A O 1
ATOM 743 N N . LYS A 1 91 ? 21.295 5.676 -6.578 1.00 94.75 91 LYS A N 1
ATOM 744 C CA . LYS A 1 91 ? 22.197 5.916 -5.445 1.00 94.75 91 LYS A CA 1
ATOM 745 C C . LYS A 1 91 ? 21.480 5.766 -4.097 1.00 94.75 91 LYS A C 1
ATOM 747 O O . LYS A 1 91 ? 22.082 6.067 -3.070 1.00 94.75 91 LYS A O 1
ATOM 752 N N . ASN A 1 92 ? 20.239 5.268 -4.088 1.00 91.81 92 ASN A N 1
ATOM 753 C CA . ASN A 1 92 ? 19.362 5.170 -2.917 1.00 91.81 92 ASN A CA 1
ATOM 754 C C . ASN A 1 92 ? 18.976 6.528 -2.299 1.00 91.81 92 ASN A C 1
ATOM 756 O O . ASN A 1 92 ? 18.701 6.612 -1.102 1.00 91.81 92 ASN A O 1
ATOM 760 N N . THR A 1 93 ? 18.927 7.588 -3.102 1.00 93.19 93 THR A N 1
ATOM 761 C CA . THR A 1 93 ? 18.441 8.909 -2.685 1.00 93.19 93 THR A CA 1
ATOM 762 C C . THR A 1 93 ? 16.931 8.998 -2.923 1.00 93.19 93 THR A C 1
ATOM 764 O O . THR A 1 93 ? 16.496 8.728 -4.046 1.00 93.19 93 THR A O 1
ATOM 767 N N . PRO A 1 94 ? 16.110 9.381 -1.924 1.00 92.62 94 PRO A N 1
ATOM 768 C CA . PRO A 1 94 ? 14.674 9.566 -2.122 1.00 92.62 94 PRO A CA 1
ATOM 769 C C . PRO A 1 94 ? 14.381 10.712 -3.089 1.00 92.62 94 PRO A C 1
ATOM 771 O O . PRO A 1 94 ? 14.673 11.870 -2.796 1.00 92.62 94 PRO A O 1
ATOM 774 N N . ILE A 1 95 ? 13.766 10.393 -4.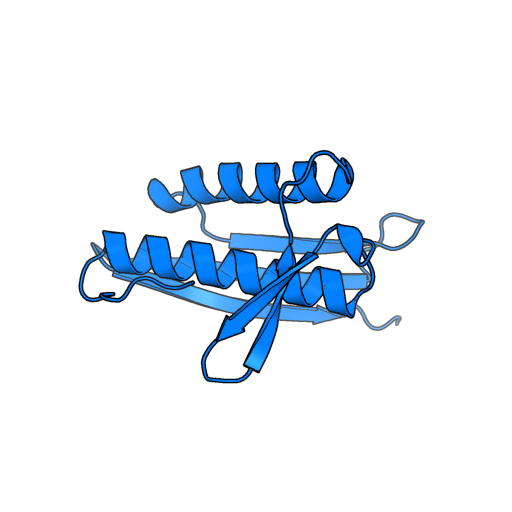227 1.00 95.25 95 ILE A N 1
ATOM 775 C CA . ILE A 1 95 ? 13.339 11.389 -5.224 1.00 95.25 95 ILE A CA 1
ATOM 776 C C . ILE A 1 95 ? 11.861 11.746 -5.069 1.00 95.25 95 ILE A C 1
ATOM 778 O O . ILE A 1 95 ? 11.439 12.865 -5.367 1.00 95.25 95 ILE A O 1
ATOM 782 N N . GLU A 1 96 ? 11.067 10.810 -4.558 1.00 95.06 96 GLU A N 1
ATOM 783 C CA . GLU A 1 96 ? 9.644 10.987 -4.325 1.00 95.06 96 GLU A CA 1
ATOM 784 C C . GLU A 1 96 ? 9.175 10.097 -3.179 1.00 95.06 96 GLU A C 1
ATOM 786 O O . GLU A 1 96 ? 9.658 8.977 -3.015 1.00 95.06 96 GLU A O 1
ATOM 791 N N . TYR A 1 97 ? 8.196 10.571 -2.415 1.00 95.69 97 TYR A N 1
ATOM 792 C CA . TYR A 1 97 ? 7.517 9.755 -1.422 1.00 95.69 97 TYR A CA 1
ATOM 793 C C . TYR A 1 97 ? 6.012 10.009 -1.401 1.00 95.69 97 TYR A C 1
ATOM 795 O O . TYR A 1 97 ? 5.524 11.088 -1.747 1.00 95.69 97 TYR A O 1
ATOM 803 N N . TYR A 1 98 ? 5.290 9.001 -0.923 1.00 95.75 98 TYR A N 1
ATOM 804 C CA . TYR A 1 98 ? 3.857 9.031 -0.674 1.00 95.75 98 TYR A CA 1
ATOM 805 C C . TYR A 1 98 ? 3.586 8.467 0.714 1.00 95.75 98 TYR A C 1
ATOM 807 O O . TYR A 1 98 ? 3.881 7.300 0.970 1.00 95.75 98 TYR A O 1
ATOM 815 N N . SER A 1 99 ? 3.018 9.269 1.609 1.00 95.81 99 SER A N 1
ATOM 816 C CA . SER A 1 99 ? 2.686 8.849 2.968 1.00 95.81 99 SER A CA 1
ATOM 817 C C . SER A 1 99 ? 1.181 8.762 3.171 1.00 95.81 99 SER A C 1
ATOM 819 O O . SER A 1 99 ? 0.427 9.657 2.797 1.00 95.81 99 SER A O 1
ATOM 821 N N . VAL A 1 100 ? 0.744 7.676 3.799 1.00 96.25 100 VAL A N 1
ATOM 822 C CA . VAL A 1 100 ? -0.597 7.550 4.363 1.00 96.25 100 VAL A CA 1
ATOM 823 C C . VAL A 1 100 ? -0.460 7.609 5.873 1.00 96.25 100 VAL A C 1
ATOM 825 O O . VAL A 1 100 ? 0.109 6.703 6.482 1.00 96.25 100 VAL A O 1
ATOM 828 N N . ASP A 1 101 ? -0.971 8.675 6.467 1.00 96.12 101 ASP A N 1
ATOM 829 C CA . ASP A 1 101 ? -1.008 8.866 7.912 1.00 96.12 101 ASP A CA 1
ATOM 830 C C . ASP A 1 101 ? -2.338 8.345 8.455 1.00 96.12 101 ASP A C 1
ATOM 832 O O . ASP A 1 101 ? -3.386 8.556 7.844 1.00 96.12 101 ASP A O 1
ATOM 836 N N . PHE A 1 102 ? -2.307 7.663 9.599 1.00 94.56 102 PHE A N 1
ATOM 837 C CA . PHE A 1 102 ? -3.472 7.068 10.249 1.00 94.56 102 PHE A CA 1
ATOM 838 C C . PHE A 1 102 ? -3.657 7.656 11.648 1.00 94.56 102 PHE A C 1
ATOM 840 O O . PHE A 1 102 ? -2.716 7.721 12.443 1.00 94.56 102 PHE A O 1
ATOM 847 N N . SER A 1 103 ? -4.890 8.043 11.974 1.00 94.06 103 SER A N 1
ATOM 848 C CA . SER A 1 103 ? -5.277 8.512 13.305 1.00 94.06 103 SER A CA 1
ATOM 849 C C . SER A 1 103 ? -6.383 7.632 13.871 1.00 94.06 103 SER A C 1
ATOM 851 O O . SER A 1 103 ? -7.314 7.260 13.157 1.00 94.06 103 SER A O 1
ATOM 853 N N . TYR A 1 104 ? -6.279 7.313 15.160 1.00 92.12 104 TYR A N 1
ATOM 854 C CA . TYR A 1 104 ? -7.237 6.481 15.881 1.00 92.12 104 TYR A CA 1
ATOM 855 C C . TYR A 1 104 ? -7.811 7.290 17.043 1.00 92.12 104 TYR A C 1
ATOM 857 O O . TYR A 1 104 ? -7.055 7.784 17.883 1.00 92.12 104 TYR A O 1
ATOM 865 N N . LYS A 1 105 ? -9.136 7.435 17.094 1.00 89.31 105 LYS A N 1
ATOM 866 C CA . LYS A 1 105 ? -9.854 8.128 18.173 1.00 89.31 105 LYS A CA 1
ATOM 867 C C . LYS A 1 105 ? -11.009 7.246 18.633 1.00 89.31 105 LYS A C 1
ATOM 869 O O . LYS A 1 105 ? -12.047 7.199 17.986 1.00 89.31 105 LYS A O 1
ATOM 874 N N . GLY A 1 106 ? -10.815 6.518 19.733 1.00 85.00 106 GLY A N 1
ATOM 875 C CA . GLY A 1 106 ? -11.778 5.500 20.167 1.00 85.00 106 GLY A CA 1
ATOM 876 C C . GLY A 1 106 ? -11.984 4.438 19.080 1.00 85.00 106 GLY A C 1
ATOM 877 O O . GLY A 1 106 ? -11.010 3.853 18.606 1.00 85.00 106 GLY A O 1
ATOM 878 N N . ASP A 1 107 ? -13.236 4.257 18.660 1.00 81.94 107 ASP A N 1
ATOM 879 C CA . ASP A 1 107 ? -13.644 3.347 17.578 1.00 81.94 107 ASP A CA 1
ATOM 880 C C . ASP A 1 107 ? -13.706 4.030 16.200 1.00 81.94 107 ASP A C 1
ATOM 882 O O . ASP A 1 107 ? -14.341 3.536 15.266 1.00 81.94 107 ASP A O 1
ATOM 886 N N . GLU A 1 108 ? -13.038 5.170 16.040 1.00 83.88 108 GLU A N 1
ATOM 887 C CA . GLU A 1 108 ? -12.870 5.835 14.752 1.00 83.88 108 GLU A CA 1
ATOM 888 C C . GLU A 1 108 ? -11.437 5.684 14.246 1.00 83.88 108 GLU A C 1
ATOM 890 O O . GLU A 1 108 ? -10.462 5.791 14.995 1.00 83.88 108 GLU A O 1
ATOM 895 N N . VAL A 1 109 ? -11.312 5.461 12.938 1.00 90.00 109 VAL A N 1
ATOM 896 C CA . VAL A 1 109 ? -10.040 5.510 12.220 1.00 90.00 109 VAL A CA 1
ATOM 897 C C . VAL A 1 109 ? -10.174 6.475 11.052 1.00 90.00 109 VAL A C 1
ATOM 899 O O . VAL A 1 109 ? -11.111 6.379 10.259 1.00 90.00 109 VAL A O 1
ATOM 902 N N . THR A 1 110 ? -9.230 7.400 10.941 1.00 90.75 110 THR A N 1
ATOM 903 C CA . THR A 1 110 ? -9.128 8.332 9.817 1.00 90.75 110 THR A CA 1
ATOM 904 C C . THR A 1 110 ? -7.762 8.200 9.160 1.00 90.75 110 THR A C 1
ATOM 906 O O . THR A 1 110 ? -6.811 7.704 9.769 1.00 90.75 110 THR A O 1
ATOM 909 N N . CYS A 1 111 ? -7.665 8.615 7.898 1.00 93.12 111 CYS A N 1
ATOM 910 C CA . CYS A 1 111 ? -6.392 8.666 7.195 1.00 93.12 111 CYS A CA 1
ATOM 911 C C . CYS A 1 111 ? -6.254 9.926 6.340 1.00 93.12 111 CYS A C 1
ATOM 913 O O . CYS A 1 111 ? -7.245 10.415 5.795 1.00 93.12 111 CYS A O 1
ATOM 915 N N . SER A 1 112 ? -5.022 10.396 6.168 1.00 94.44 112 SER A N 1
ATOM 916 C CA . SER A 1 112 ? -4.655 11.452 5.219 1.00 94.44 112 SER A CA 1
ATOM 917 C C . SER A 1 112 ? -3.538 10.976 4.299 1.00 94.44 112 SER A C 1
ATOM 919 O O . SER A 1 112 ? -2.681 10.201 4.713 1.00 94.44 112 SER A O 1
ATOM 921 N N . LEU A 1 113 ? -3.563 11.429 3.046 1.00 93.00 113 LEU A N 1
ATOM 922 C CA . LEU A 1 113 ? -2.524 11.158 2.055 1.00 93.00 113 LEU A CA 1
ATOM 923 C C . LEU A 1 113 ? -1.689 12.424 1.860 1.00 93.00 113 LEU A C 1
ATOM 925 O O . LEU A 1 113 ? -2.254 13.487 1.600 1.00 93.00 113 LEU A O 1
ATOM 929 N N . ALA A 1 114 ? -0.370 12.295 1.932 1.00 93.19 114 ALA A N 1
ATOM 930 C CA . ALA A 1 114 ? 0.570 13.331 1.535 1.00 93.19 114 ALA A CA 1
ATOM 931 C C . ALA A 1 114 ? 1.583 12.772 0.529 1.00 93.19 114 ALA A C 1
ATOM 933 O O . ALA A 1 114 ? 1.839 11.569 0.466 1.00 93.19 114 ALA A O 1
ATOM 934 N N . SER A 1 115 ? 2.138 13.656 -0.291 1.00 92.19 115 SER A N 1
ATOM 935 C CA . SER A 1 115 ? 3.173 13.324 -1.266 1.00 92.19 115 SER A CA 1
ATOM 936 C C . SER A 1 115 ? 4.162 14.470 -1.372 1.00 92.19 115 SER A C 1
ATOM 938 O O . SER A 1 115 ? 3.769 15.632 -1.254 1.00 92.19 115 SER A O 1
ATOM 940 N N . GLY A 1 116 ? 5.417 14.154 -1.658 1.00 89.56 116 GLY A N 1
ATOM 941 C CA . GLY A 1 116 ? 6.443 15.157 -1.902 1.00 89.56 116 GLY A CA 1
ATOM 942 C C . GLY A 1 116 ? 7.499 14.660 -2.874 1.00 89.56 116 GLY A C 1
ATOM 943 O O . GLY A 1 116 ? 7.773 13.465 -2.963 1.00 89.56 116 GLY A O 1
ATOM 944 N N . THR A 1 117 ? 8.101 15.602 -3.589 1.00 85.44 117 THR A N 1
ATOM 945 C CA . THR A 1 117 ? 9.258 15.384 -4.459 1.00 85.44 117 THR A CA 1
ATOM 946 C C . THR A 1 117 ? 10.441 16.144 -3.883 1.00 85.44 117 THR A C 1
ATOM 948 O O . THR A 1 117 ? 10.279 17.298 -3.479 1.00 85.44 117 THR A O 1
ATOM 951 N N . GLN A 1 118 ? 11.626 15.539 -3.859 1.00 68.50 118 GLN A N 1
ATOM 952 C CA . GLN A 1 118 ? 12.837 16.321 -3.627 1.00 68.50 118 GLN A CA 1
ATOM 953 C C . GLN A 1 118 ? 13.214 16.993 -4.947 1.00 68.50 118 GLN A C 1
ATOM 955 O O . GLN A 1 118 ? 13.653 16.336 -5.886 1.00 68.50 118 GLN A O 1
ATOM 960 N N . THR A 1 119 ? 12.988 18.302 -5.045 1.00 50.72 119 THR A N 1
ATOM 961 C CA . THR A 1 119 ? 13.583 19.115 -6.107 1.00 50.72 119 THR A CA 1
ATOM 962 C C . THR A 1 119 ? 15.073 19.229 -5.800 1.00 50.72 119 THR A C 1
ATOM 964 O O . THR A 1 119 ? 15.427 19.640 -4.692 1.00 50.72 119 THR A O 1
ATOM 967 N N . GLU A 1 120 ? 15.935 18.840 -6.743 1.00 47.62 120 GLU A N 1
ATOM 968 C CA . GLU A 1 120 ? 17.374 19.110 -6.658 1.00 47.62 120 GLU A CA 1
ATOM 969 C C . GLU A 1 120 ? 17.595 20.587 -6.285 1.00 47.62 120 GLU A C 1
ATOM 971 O O . GLU A 1 120 ? 16.960 21.482 -6.852 1.00 47.62 120 GLU A O 1
ATOM 976 N N . LYS A 1 121 ? 18.442 20.819 -5.276 1.00 35.62 121 LYS A N 1
ATOM 977 C CA . LYS A 1 121 ? 19.004 22.141 -4.981 1.00 35.62 121 LYS A CA 1
ATOM 978 C C . LYS A 1 121 ? 20.073 22.493 -6.000 1.00 35.62 121 LYS A C 1
ATOM 980 O O . LYS A 1 121 ? 20.854 21.577 -6.338 1.00 35.62 121 LYS A O 1
#